Protein AF-A0A4U2ZTC6-F1 (afdb_monomer)

Mean predicted aligned error: 1.96 Å

Secondary structure (DSSP, 8-state):
-PPPPPPP-TT-EEE---SS--GGGSTTTHHHHHHHHHHHHHHH-PEEE-

Foldseek 3Di:
DDDDDDDDAAAEEDEDDDPDDPCCPPPVNVVVVVVVQVCCCPVGNYHYDD

pLDDT: mean 98.23, std 1.63, range [88.62, 98.88]

Structure (mmCIF, N/CA/C/O backbone):
data_AF-A0A4U2ZTC6-F1
#
_entry.id   AF-A0A4U2ZTC6-F1
#
loop_
_atom_site.group_PDB
_atom_site.id
_atom_site.type_symbol
_atom_site.label_atom_id
_atom_site.label_alt_id
_atom_site.label_comp_id
_atom_site.label_asym_id
_atom_site.label_entity_id
_atom_site.label_seq_id
_atom_site.pdbx_PDB_ins_code
_atom_site.Cartn_x
_atom_site.Cartn_y
_atom_site.Cartn_z
_atom_site.occupancy
_atom_site.B_iso_or_equiv
_atom_site.auth_seq_id
_atom_site.auth_comp_id
_atom_site.auth_asym_id
_atom_site.auth_atom_id
_atom_site.pdbx_PDB_model_num
ATOM 1 N N . MET A 1 1 ? -14.758 25.065 -1.814 1.00 88.62 1 MET A N 1
ATOM 2 C CA . MET A 1 1 ? -14.529 24.330 -0.546 1.00 88.62 1 MET A CA 1
ATOM 3 C C . MET A 1 1 ? -14.162 22.893 -0.884 1.00 88.62 1 MET A C 1
ATOM 5 O O . MET A 1 1 ? -14.654 22.403 -1.891 1.00 88.62 1 MET A O 1
ATOM 9 N N . LEU A 1 2 ? -13.299 22.244 -0.098 1.00 98.00 2 LEU A N 1
ATOM 10 C CA . LEU A 1 2 ? -12.890 20.849 -0.314 1.00 98.00 2 LEU A CA 1
ATOM 11 C C . LEU A 1 2 ? -13.588 19.916 0.685 1.00 98.00 2 LEU A C 1
ATOM 13 O O . LEU A 1 2 ? -13.869 20.318 1.814 1.00 98.00 2 LEU A O 1
ATOM 17 N N . ILE A 1 3 ? -13.848 18.676 0.271 1.00 98.44 3 ILE A N 1
ATOM 18 C CA . ILE A 1 3 ? -14.453 17.634 1.114 1.00 98.44 3 ILE A CA 1
ATOM 19 C C . ILE A 1 3 ? -13.366 17.000 1.992 1.00 98.44 3 ILE A C 1
ATOM 21 O O . ILE A 1 3 ? -12.296 16.650 1.498 1.00 98.44 3 ILE A O 1
ATOM 25 N N . LYS A 1 4 ? -13.649 16.814 3.288 1.00 98.06 4 LYS A N 1
ATOM 26 C CA . LYS A 1 4 ? -12.768 16.075 4.205 1.00 98.06 4 LYS A CA 1
ATOM 27 C C . LYS A 1 4 ? -13.131 14.580 4.190 1.00 98.06 4 LYS A C 1
ATOM 29 O O . LYS A 1 4 ? -14.288 14.262 4.467 1.00 98.06 4 LYS A O 1
ATOM 34 N N . PRO A 1 5 ? -12.187 13.667 3.899 1.00 98.56 5 PRO A N 1
ATOM 35 C CA . PRO A 1 5 ? -12.463 12.233 3.893 1.00 98.56 5 PRO A CA 1
ATOM 36 C C . PRO A 1 5 ? -12.601 11.666 5.313 1.00 98.56 5 PRO A C 1
ATOM 38 O O . PRO A 1 5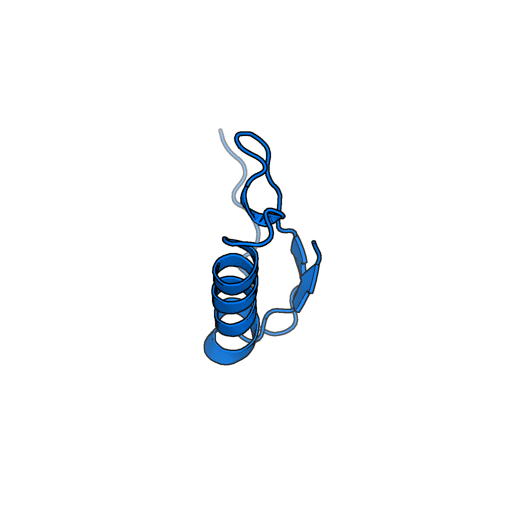 ? -12.234 12.302 6.305 1.00 98.56 5 PRO A O 1
ATOM 41 N N . LYS A 1 6 ? -13.123 10.438 5.405 1.00 98.56 6 LYS A N 1
ATOM 42 C CA . LYS A 1 6 ? -13.141 9.668 6.655 1.00 98.56 6 LYS A CA 1
ATOM 43 C C . LYS A 1 6 ? -11.720 9.236 7.031 1.00 98.56 6 LYS A C 1
ATOM 45 O O . LYS A 1 6 ? -10.882 9.021 6.159 1.00 98.56 6 LYS A O 1
ATOM 50 N N . ARG A 1 7 ? -11.461 9.113 8.336 1.00 98.31 7 ARG A N 1
ATOM 51 C CA . ARG A 1 7 ? -10.198 8.562 8.853 1.00 98.31 7 ARG A CA 1
ATOM 52 C C . ARG A 1 7 ? -10.109 7.057 8.584 1.00 98.31 7 ARG A C 1
ATOM 54 O O . ARG A 1 7 ? -11.147 6.404 8.541 1.00 98.31 7 ARG A O 1
ATOM 61 N N . LEU A 1 8 ? -8.883 6.545 8.502 1.00 98.75 8 LEU A N 1
ATOM 62 C CA . LEU A 1 8 ? -8.595 5.110 8.489 1.00 98.75 8 LEU A CA 1
ATOM 63 C C . LEU A 1 8 ? -8.635 4.507 9.898 1.00 98.75 8 LEU A C 1
ATOM 65 O O . LEU A 1 8 ? -8.431 5.208 10.898 1.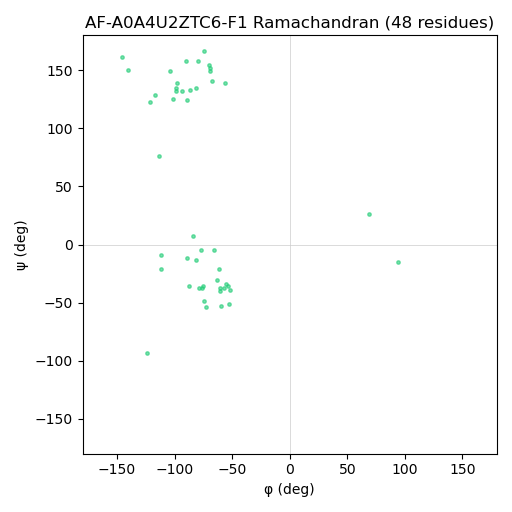00 98.75 8 LEU A O 1
ATOM 69 N N . GLN A 1 9 ? -8.844 3.196 9.947 1.00 98.75 9 GLN A N 1
ATOM 70 C CA . GLN A 1 9 ? -8.714 2.336 11.121 1.00 98.75 9 GLN A CA 1
ATOM 71 C C . GLN A 1 9 ? -8.194 0.948 10.711 1.00 98.75 9 GLN A C 1
ATOM 73 O O . GLN A 1 9 ? -8.280 0.563 9.546 1.00 98.75 9 GLN A O 1
ATOM 78 N N . ALA A 1 10 ? -7.657 0.189 11.669 1.00 98.75 10 ALA A N 1
ATOM 79 C CA . ALA A 1 10 ? -7.251 -1.192 11.420 1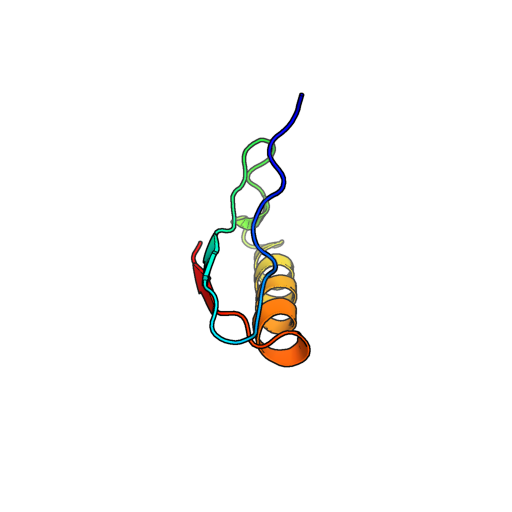.00 98.75 10 ALA A CA 1
ATOM 80 C C . ALA A 1 10 ? -8.433 -2.017 10.871 1.00 98.75 10 ALA A C 1
ATOM 82 O O . ALA A 1 10 ? -9.567 -1.874 11.333 1.00 98.75 10 ALA A O 1
ATOM 83 N N . GLY A 1 11 ? -8.157 -2.864 9.884 1.00 98.38 11 GLY A N 1
ATOM 84 C CA . GLY A 1 11 ? -9.135 -3.630 9.113 1.00 98.38 11 GLY A CA 1
ATOM 85 C C . GLY A 1 11 ? -9.587 -2.959 7.812 1.00 98.38 11 GLY A C 1
ATOM 86 O O . GLY A 1 11 ? -10.140 -3.645 6.955 1.00 98.38 11 GLY A O 1
ATOM 87 N N . ASP A 1 12 ? -9.337 -1.658 7.622 1.00 98.88 12 ASP A N 1
ATOM 88 C CA . ASP A 1 12 ? -9.667 -0.985 6.362 1.00 98.88 12 ASP A CA 1
ATOM 89 C C . ASP A 1 12 ? -8.769 -1.466 5.206 1.00 98.88 12 ASP A C 1
ATOM 91 O O . ASP A 1 12 ? -7.607 -1.845 5.395 1.00 98.88 12 ASP A O 1
ATOM 95 N N . ILE A 1 13 ? -9.312 -1.406 3.986 1.00 98.88 13 ILE A N 1
ATOM 96 C CA . ILE A 1 13 ? -8.615 -1.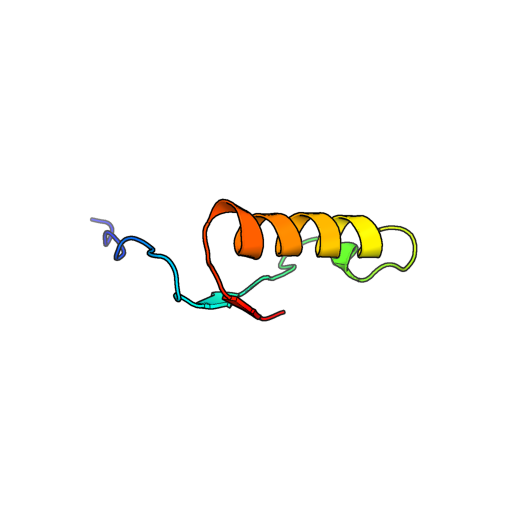768 2.746 1.00 98.88 13 ILE A CA 1
ATOM 97 C C . ILE A 1 13 ? -7.981 -0.522 2.116 1.00 98.88 13 ILE A C 1
ATOM 99 O O . ILE A 1 13 ? -8.647 0.500 1.935 1.00 98.88 13 ILE A O 1
ATOM 103 N N . VAL A 1 14 ? -6.712 -0.625 1.722 1.00 98.75 14 VAL A N 1
ATOM 104 C CA . VAL A 1 14 ? -5.966 0.405 0.992 1.00 98.75 14 VAL A CA 1
ATOM 105 C C . VAL A 1 14 ? -5.553 -0.126 -0.375 1.00 98.75 14 VAL A C 1
ATOM 107 O O . VAL A 1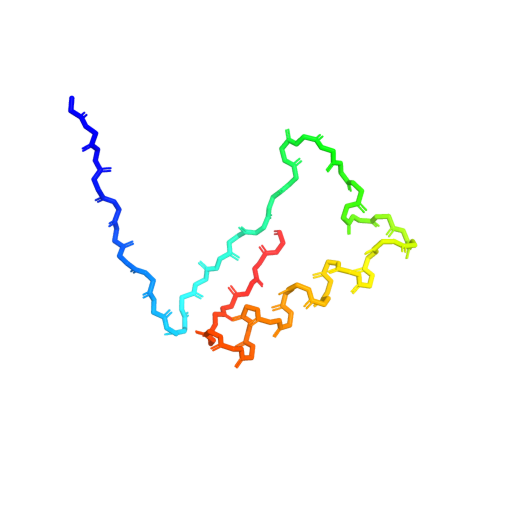 14 ? -4.931 -1.179 -0.478 1.00 98.75 14 VAL A O 1
ATOM 110 N N . ALA A 1 15 ? -5.860 0.639 -1.421 1.00 98.75 15 ALA A N 1
ATOM 111 C CA . ALA A 1 15 ? -5.387 0.363 -2.771 1.00 98.75 15 ALA A CA 1
ATOM 112 C C . ALA A 1 15 ? -4.005 0.992 -2.999 1.00 98.75 15 ALA A C 1
ATOM 114 O O . ALA A 1 15 ? -3.805 2.173 -2.696 1.00 98.75 15 ALA A O 1
ATOM 115 N N . THR A 1 16 ? -3.063 0.240 -3.565 1.00 98.69 16 THR A N 1
ATOM 116 C CA . THR A 1 16 ? -1.793 0.800 -4.058 1.00 98.69 16 THR A CA 1
ATOM 117 C C . THR A 1 16 ? -1.874 1.033 -5.555 1.00 98.69 16 THR A C 1
ATOM 119 O O . THR A 1 16 ? -2.413 0.208 -6.267 1.00 98.69 16 THR A O 1
ATOM 122 N N . VAL A 1 17 ? -1.337 2.145 -6.053 1.00 98.44 17 VAL A N 1
ATOM 123 C CA . VAL A 1 17 ? -1.391 2.473 -7.485 1.00 98.44 17 VAL A CA 1
ATOM 124 C C . VAL A 1 17 ? -0.077 3.088 -7.954 1.00 98.44 17 VAL A C 1
ATOM 126 O O . VAL A 1 17 ? 0.594 3.790 -7.195 1.00 98.44 17 VAL A O 1
ATOM 129 N N . SER A 1 18 ? 0.265 2.876 -9.225 1.00 98.25 18 SER A N 1
ATOM 130 C CA . SER A 1 18 ? 1.423 3.491 -9.890 1.00 98.25 18 SER A CA 1
ATOM 131 C C . SER A 1 18 ? 0.969 4.458 -10.995 1.00 98.25 18 SER A C 1
ATOM 133 O O . SER A 1 18 ? 1.060 4.125 -12.173 1.00 98.25 18 SER A O 1
ATOM 135 N N . PRO A 1 19 ? 0.483 5.669 -10.655 1.00 98.19 19 PRO A N 1
ATOM 136 C CA . PRO A 1 19 ? -0.021 6.637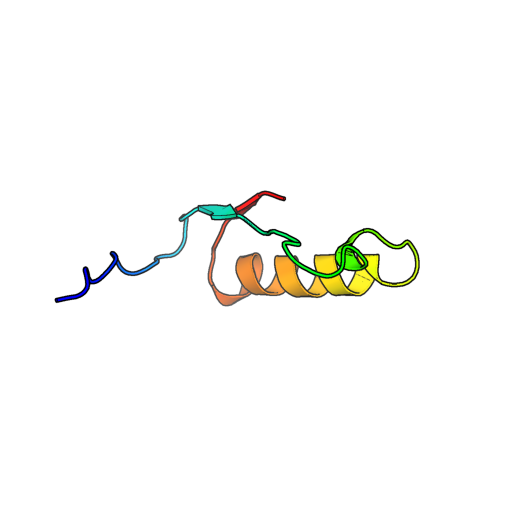 -11.637 1.00 98.19 19 PRO A CA 1
ATOM 137 C C . PRO A 1 19 ? 1.089 7.373 -12.404 1.00 98.19 19 PRO A C 1
ATOM 139 O O . PRO A 1 19 ? 0.803 8.196 -13.269 1.00 98.19 19 PRO A O 1
ATOM 142 N N . SER A 1 20 ? 2.353 7.143 -12.048 1.00 97.12 20 SER A N 1
ATOM 143 C CA . SER A 1 20 ? 3.512 7.783 -12.670 1.00 97.12 20 SER A CA 1
ATOM 144 C C . SER A 1 20 ? 4.474 6.722 -13.198 1.00 97.12 20 SER A C 1
ATOM 146 O O . SER A 1 20 ? 4.290 6.237 -14.308 1.00 97.12 20 SER A O 1
ATOM 148 N N . TRP A 1 21 ? 5.476 6.318 -12.415 1.00 97.75 21 TRP A N 1
ATOM 149 C CA . TRP A 1 21 ? 6.420 5.279 -12.821 1.00 97.75 21 TRP A CA 1
ATOM 150 C C . TRP A 1 21 ? 6.037 3.919 -12.222 1.00 97.75 21 TRP A C 1
ATOM 152 O O . TRP A 1 21 ? 5.751 3.817 -11.029 1.00 97.75 21 TRP A O 1
ATOM 162 N N . GLY A 1 22 ? 6.020 2.884 -13.066 1.00 98.25 22 GLY A N 1
ATOM 163 C CA . GLY A 1 22 ? 5.529 1.535 -12.751 1.00 98.25 22 GLY A CA 1
ATOM 164 C C . GLY A 1 22 ? 6.529 0.602 -12.065 1.00 98.25 22 GLY A C 1
ATOM 165 O O . GLY A 1 22 ? 6.217 -0.570 -11.876 1.00 98.25 22 GLY A O 1
ATOM 166 N N . GLY A 1 23 ? 7.706 1.095 -11.665 1.00 98.25 23 GLY A N 1
ATOM 167 C CA . GLY A 1 23 ? 8.808 0.240 -11.212 1.00 98.25 23 GLY A CA 1
ATOM 168 C C . GLY A 1 23 ? 8.567 -0.543 -9.917 1.00 98.25 23 GLY A C 1
ATOM 169 O O . GLY A 1 23 ? 9.372 -1.382 -9.539 1.00 98.25 23 GLY A O 1
ATOM 170 N N . ALA A 1 24 ? 7.438 -0.341 -9.228 1.00 98.31 24 ALA A N 1
ATOM 171 C CA . ALA A 1 24 ? 7.045 -1.181 -8.091 1.00 98.31 24 ALA A CA 1
ATOM 172 C C . ALA A 1 24 ? 6.826 -2.663 -8.475 1.00 98.31 24 ALA A C 1
ATOM 174 O O . ALA A 1 24 ? 6.868 -3.536 -7.603 1.00 98.31 24 ALA A O 1
ATOM 175 N N . GLY A 1 25 ? 6.577 -2.939 -9.761 1.00 98.00 25 GLY A N 1
ATOM 176 C CA . GLY A 1 25 ? 6.489 -4.291 -10.314 1.00 98.00 25 GLY A CA 1
ATOM 177 C C . GLY A 1 25 ? 7.821 -4.873 -10.800 1.00 98.00 25 GLY A C 1
ATOM 178 O O . GLY A 1 25 ? 7.874 -6.075 -11.055 1.00 98.00 25 GLY A O 1
ATOM 179 N N . ASP A 1 26 ? 8.879 -4.063 -10.914 1.00 98.62 26 ASP A N 1
ATOM 180 C CA . ASP A 1 26 ? 10.168 -4.502 -11.455 1.00 98.62 26 ASP A CA 1
ATOM 181 C C . ASP A 1 26 ? 10.835 -5.508 -10.510 1.00 98.62 26 ASP A C 1
ATOM 183 O O . ASP A 1 26 ? 10.792 -5.366 -9.285 1.00 98.62 26 ASP A O 1
ATOM 187 N N . SER A 1 27 ? 11.463 -6.544 -11.067 1.00 98.44 27 SER A N 1
ATOM 188 C CA . SER A 1 27 ? 11.972 -7.694 -10.303 1.00 98.44 27 SER A CA 1
ATOM 189 C C . SER A 1 27 ? 12.961 -7.316 -9.190 1.00 98.44 27 SER A C 1
ATOM 191 O O . SER A 1 27 ? 12.920 -7.867 -8.090 1.00 98.44 27 SER A O 1
ATOM 193 N N . GLU A 1 28 ? 13.810 -6.328 -9.449 1.00 98.31 28 GLU A N 1
ATOM 194 C CA . GLU A 1 28 ? 14.847 -5.816 -8.560 1.00 98.31 28 GLU A CA 1
ATOM 195 C C . GLU A 1 28 ? 14.317 -4.820 -7.518 1.00 98.31 28 GLU A C 1
ATOM 197 O O . GLU A 1 28 ? 15.006 -4.525 -6.538 1.00 98.31 28 GLU A O 1
ATOM 202 N N . ILE A 1 29 ? 13.086 -4.328 -7.693 1.00 98.31 29 ILE A N 1
ATOM 203 C CA . ILE A 1 29 ? 12.427 -3.360 -6.804 1.00 98.31 29 ILE A CA 1
ATOM 204 C C . ILE A 1 29 ? 11.252 -3.995 -6.053 1.00 98.31 29 ILE A C 1
ATOM 206 O O . ILE A 1 29 ? 10.894 -3.509 -4.979 1.00 98.31 29 ILE A O 1
ATOM 210 N N . ARG A 1 30 ? 10.680 -5.108 -6.536 1.00 98.50 30 ARG A N 1
ATOM 211 C CA . ARG A 1 30 ? 9.483 -5.741 -5.958 1.00 98.50 30 ARG A CA 1
ATOM 212 C C . ARG A 1 30 ? 9.620 -6.002 -4.463 1.00 98.50 30 ARG A C 1
ATOM 214 O O . ARG A 1 30 ? 8.682 -5.742 -3.713 1.00 98.50 30 ARG A O 1
ATOM 221 N N . TRP A 1 31 ? 10.804 -6.416 -4.007 1.00 98.69 31 TRP A N 1
ATOM 222 C CA . TRP A 1 31 ? 11.085 -6.608 -2.580 1.00 98.69 31 TRP A CA 1
ATOM 223 C C . TRP A 1 31 ? 10.769 -5.356 -1.748 1.00 98.69 31 TRP A C 1
ATOM 225 O O . TRP A 1 31 ? 10.286 -5.472 -0.627 1.00 98.69 31 TRP A O 1
ATOM 235 N N . ARG A 1 32 ? 10.994 -4.155 -2.295 1.00 98.62 32 ARG A N 1
ATOM 236 C CA . ARG A 1 32 ? 10.735 -2.871 -1.638 1.00 98.62 32 ARG A CA 1
ATOM 237 C C . ARG A 1 32 ? 9.248 -2.527 -1.605 1.00 98.62 32 ARG A C 1
ATOM 239 O O . ARG A 1 32 ? 8.810 -1.957 -0.606 1.00 98.62 32 ARG A O 1
ATOM 246 N N . TYR A 1 33 ? 8.488 -2.881 -2.645 1.00 98.81 33 TYR A N 1
ATOM 247 C CA . TYR A 1 33 ? 7.024 -2.795 -2.621 1.00 98.81 33 TYR A CA 1
ATOM 248 C C . TYR A 1 33 ? 6.463 -3.669 -1.494 1.00 98.81 33 TYR A C 1
AT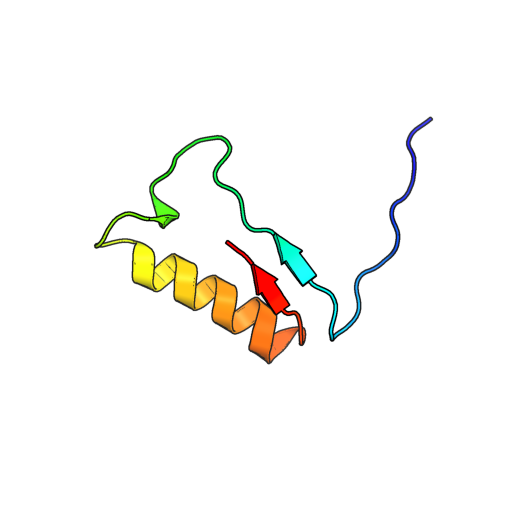OM 250 O O . TYR A 1 33 ? 5.785 -3.150 -0.608 1.00 98.81 33 TYR A O 1
ATOM 258 N N . GLU A 1 34 ? 6.849 -4.948 -1.451 1.00 98.81 34 GLU A N 1
ATOM 259 C CA . GLU A 1 34 ? 6.398 -5.892 -0.416 1.00 98.81 34 GLU A CA 1
ATOM 260 C C . GLU A 1 34 ? 6.806 -5.429 0.986 1.00 98.81 34 GLU A C 1
ATOM 262 O O . GLU A 1 34 ? 6.042 -5.512 1.945 1.00 98.81 34 GLU A O 1
ATOM 267 N N . GLN A 1 35 ? 8.002 -4.849 1.116 1.00 98.88 35 GLN A N 1
ATOM 268 C CA . GLN A 1 35 ? 8.461 -4.278 2.376 1.00 98.88 35 GLN A CA 1
ATOM 269 C C . GLN A 1 35 ? 7.600 -3.092 2.847 1.00 98.88 35 GLN A C 1
ATOM 271 O O . GLN A 1 35 ? 7.526 -2.826 4.049 1.00 98.88 35 GLN A O 1
ATOM 276 N N . GLY A 1 36 ? 7.016 -2.331 1.919 1.00 98.81 36 GLY A N 1
ATOM 277 C CA . GLY A 1 36 ? 6.075 -1.250 2.210 1.00 98.81 36 GLY A CA 1
ATOM 278 C C . GLY A 1 36 ? 4.705 -1.790 2.613 1.00 98.81 36 GLY A C 1
ATOM 279 O O . GLY A 1 36 ? 4.192 -1.400 3.662 1.00 98.81 36 GLY A O 1
ATOM 280 N N . VAL A 1 37 ? 4.173 -2.738 1.834 1.00 98.88 37 VAL A N 1
ATOM 281 C CA . VAL A 1 37 ? 2.917 -3.454 2.122 1.00 98.88 37 VAL A CA 1
ATOM 282 C 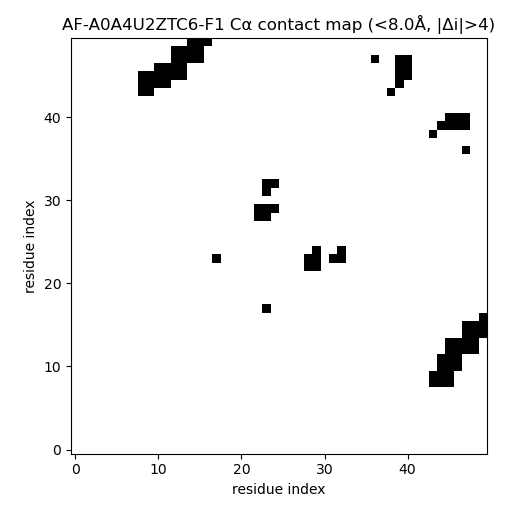C . VAL A 1 37 ? 2.949 -4.058 3.523 1.00 98.88 37 VAL A C 1
ATOM 284 O O . VAL A 1 37 ? 2.103 -3.727 4.350 1.00 98.88 37 VAL A O 1
ATOM 287 N N . LYS A 1 38 ? 4.010 -4.803 3.852 1.00 98.88 38 LYS A N 1
ATOM 288 C CA . LYS A 1 38 ? 4.182 -5.439 5.162 1.00 98.88 38 LYS A CA 1
ATOM 289 C C . LYS A 1 38 ? 4.094 -4.454 6.331 1.00 98.88 38 LYS A C 1
ATOM 291 O O . LYS A 1 38 ? 3.602 -4.793 7.398 1.00 98.88 38 LYS A O 1
ATOM 296 N N . ARG A 1 39 ? 4.556 -3.210 6.157 1.00 98.88 39 ARG A N 1
ATOM 297 C CA . ARG A 1 39 ? 4.469 -2.182 7.211 1.00 98.88 39 ARG A CA 1
ATOM 298 C C . ARG A 1 39 ? 3.056 -1.625 7.341 1.00 98.88 39 ARG A C 1
ATOM 300 O O . ARG A 1 39 ? 2.632 -1.377 8.464 1.00 98.88 39 ARG A O 1
ATOM 307 N N . LEU A 1 40 ? 2.329 -1.452 6.236 1.00 98.88 40 LEU A N 1
ATOM 308 C CA . LEU A 1 40 ? 0.910 -1.079 6.278 1.00 98.88 40 LEU A CA 1
ATOM 309 C C . LEU A 1 40 ? 0.083 -2.136 7.022 1.00 98.88 40 LEU A C 1
ATOM 311 O O . LEU A 1 40 ? -0.763 -1.789 7.844 1.00 98.88 40 LEU A O 1
ATOM 315 N N . GLU A 1 41 ? 0.390 -3.409 6.797 1.00 98.81 41 GLU A N 1
ATOM 316 C CA . GLU A 1 41 ? -0.286 -4.529 7.448 1.00 98.81 41 GLU A CA 1
ATOM 317 C C . GLU A 1 41 ? 0.110 -4.666 8.926 1.00 98.81 41 GLU A C 1
ATOM 319 O O . GLU A 1 41 ? -0.752 -4.637 9.799 1.00 98.81 41 GLU A O 1
ATOM 324 N N . GLU A 1 42 ? 1.404 -4.749 9.246 1.00 98.81 42 GLU A N 1
ATOM 325 C CA . GLU A 1 42 ? 1.862 -5.066 10.608 1.00 98.81 42 GLU A CA 1
ATOM 326 C C . GLU A 1 42 ? 1.813 -3.875 11.571 1.00 98.81 42 GLU A C 1
ATOM 328 O O . GLU A 1 42 ? 1.513 -4.046 12.751 1.00 98.81 42 GLU A O 1
ATOM 333 N N . VAL A 1 43 ? 2.127 -2.664 11.097 1.00 98.81 43 VAL A N 1
ATOM 334 C CA . VAL A 1 43 ? 2.211 -1.477 11.967 1.00 98.81 43 VAL A CA 1
ATOM 335 C C . VAL A 1 43 ? 0.850 -0.804 12.112 1.00 98.81 43 VAL A C 1
ATOM 337 O O . VAL A 1 43 ? 0.536 -0.284 13.182 1.00 98.81 43 VAL A O 1
ATOM 340 N N . PHE A 1 44 ? 0.039 -0.806 11.049 1.00 98.75 44 PHE A N 1
ATOM 341 C CA . PHE A 1 44 ? -1.238 -0.085 11.013 1.00 98.75 44 PHE A CA 1
ATOM 342 C C . PHE A 1 44 ? -2.469 -0.999 10.968 1.00 98.75 44 PHE A C 1
ATOM 344 O O . PHE A 1 44 ? -3.585 -0.505 11.129 1.00 98.75 44 PHE A O 1
ATOM 351 N N . GLY A 1 45 ? -2.296 -2.312 10.784 1.00 98.69 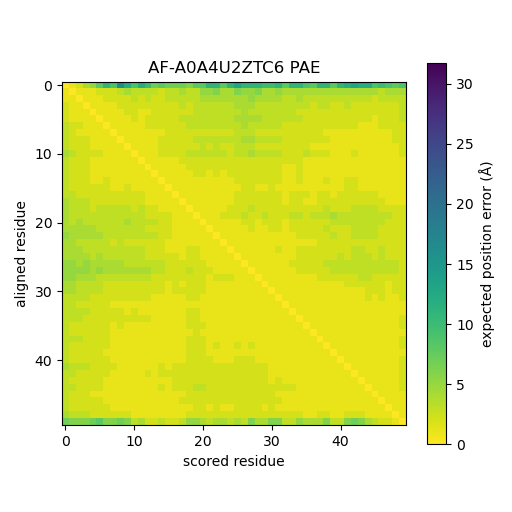45 GLY A N 1
ATOM 352 C CA . GLY A 1 45 ? -3.402 -3.268 10.736 1.00 98.69 45 GLY A CA 1
ATOM 353 C C . GLY A 1 45 ? -4.286 -3.118 9.498 1.00 98.69 45 GLY A C 1
ATOM 354 O O . GLY A 1 45 ? -5.472 -3.419 9.576 1.00 98.69 45 GLY A O 1
ATOM 355 N N . LEU A 1 46 ? -3.762 -2.590 8.390 1.00 98.88 46 LEU A N 1
ATOM 356 C CA . LEU A 1 46 ? -4.519 -2.371 7.152 1.00 98.88 46 LEU A CA 1
ATOM 357 C C . LEU A 1 46 ? -4.440 -3.594 6.235 1.00 98.88 46 LEU A C 1
ATOM 359 O O . LEU A 1 46 ? -3.503 -4.376 6.328 1.00 98.88 46 LEU A O 1
ATOM 363 N N . THR A 1 47 ? -5.396 -3.738 5.319 1.00 98.88 47 THR A N 1
ATOM 364 C CA . THR A 1 47 ? -5.325 -4.726 4.229 1.00 98.88 47 THR A CA 1
ATOM 365 C C . THR A 1 47 ? -4.922 -4.023 2.942 1.00 98.88 47 THR A C 1
ATOM 367 O O . THR A 1 47 ? -5.584 -3.065 2.544 1.00 98.88 47 THR A O 1
ATOM 370 N N . VAL A 1 48 ? -3.864 -4.473 2.270 1.00 98.81 48 VAL A N 1
ATOM 371 C CA . VAL A 1 48 ? -3.435 -3.863 1.004 1.00 98.81 48 VAL A CA 1
ATOM 372 C C . VAL A 1 48 ? -3.949 -4.665 -0.188 1.00 98.81 48 VAL A C 1
ATOM 374 O O . VAL A 1 48 ? -3.842 -5.888 -0.217 1.00 98.81 48 VAL A O 1
ATOM 377 N N . VAL A 1 49 ? -4.487 -3.967 -1.189 1.00 98.50 49 VAL A N 1
ATOM 378 C CA . VAL A 1 49 ? -4.875 -4.542 -2.483 1.00 98.50 49 VAL A CA 1
ATOM 379 C C . VAL A 1 49 ? -4.094 -3.822 -3.596 1.00 98.50 49 VAL A C 1
ATOM 381 O O . VAL A 1 49 ? -4.152 -2.588 -3.653 1.00 98.50 49 VAL A O 1
ATOM 384 N N . PRO A 1 50 ? -3.324 -4.549 -4.432 1.00 92.75 50 PRO A N 1
ATOM 385 C CA . PRO A 1 50 ? -2.569 -3.978 -5.548 1.00 92.75 50 PRO A CA 1
ATOM 386 C C . PRO A 1 50 ? -3.422 -3.336 -6.641 1.00 92.75 50 PRO A C 1
ATOM 388 O O . PRO A 1 50 ? -4.591 -3.750 -6.817 1.00 92.75 50 PRO A O 1
#

Organism: Bacillus mycoides (NCBI:txid1405)

Radius of gyration: 13.22 Å; Cα contacts (8 Å, |Δi|>4): 45; chains: 1; bounding box: 29×32×25 Å

Nearest PDB structures (foldseek):
  5jyb-assembly1_B  TM=1.007E+00  e=2.086E-06  Bacillus cereus ATCC 10987
  5f5x-assembly1_A  TM=1.011E+00  e=5.210E-06  Bacillus cereus ATCC 10987
  5f9m-assembly1_A  TM=1.013E+00  e=2.824E-05  Bacillus cereus ATCC 10987

InterPro domains:
  IPR027478 Murein tetrapeptide carboxypeptidase, N-terminal [G3DSA:3.40.50.10740] (1-50)
  IPR029062 Class I glutamine amidotransferase-like [SSF52317] (2-49)

Sequence (50 aa):
MLIKPKRLQAGDIVATVSPSWGGAGDSEIRWRYEQGVKRLEEVFGLTVVP

Solvent-accessible surface area (backbone atoms only — not comparable to full-atom values): 3237 Å² total; per-residue (Å²): 140,82,87,82,78,83,82,87,57,64,71,41,78,43,78,58,82,63,94,76,71,64,56,59,73,36,85,94,36,29,67,58,43,52,60,49,49,52,44,43,33,72,76,54,40,32,42,79,43,117